Protein AF-A0A375YWI9-F1 (afdb_monomer_lite)

pLDDT: mean 71.68, std 22.08, range [29.33, 98.19]

Radius of gyration: 16.71 Å; chains: 1; bounding box: 51×34×46 Å

Foldseek 3Di:
DDDDFDWDDDPVGTHTDPDPVPDDPPPPDDPDQAKDWPCQVVQLVVLLVVLVDQKQWDWFPKDADLPDDQDPVNRVVLGVVSRVCSNVSPVVVNVVSCVVRCRRIGTQKIWIQGNVRDIDMDGHDTDIDHDPVNSVVVCVVCVPPPPPD

Structure (mmCIF, N/CA/C/O backbone):
data_AF-A0A375YWI9-F1
#
_entry.id   AF-A0A375YWI9-F1
#
loop_
_atom_site.group_PDB
_atom_site.id
_atom_site.type_symbol
_atom_site.label_atom_id
_atom_site.label_alt_id
_atom_site.label_comp_id
_atom_site.label_asym_id
_atom_site.label_entity_id
_atom_site.label_seq_id
_atom_site.pdbx_PDB_ins_code
_atom_site.Cartn_x
_atom_site.Cartn_y
_atom_site.Cartn_z
_atom_site.occupancy
_atom_site.B_iso_or_equiv
_atom_site.auth_seq_id
_atom_site.auth_comp_id
_atom_site.auth_asym_id
_atom_site.auth_atom_id
_atom_site.pdbx_PDB_model_num
ATOM 1 N N . MET A 1 1 ? 4.080 -21.851 12.397 1.00 33.59 1 MET A N 1
ATOM 2 C CA . MET A 1 1 ? 4.172 -21.111 11.125 1.00 33.59 1 MET A CA 1
ATOM 3 C C . MET A 1 1 ? 2.766 -21.077 10.558 1.00 33.59 1 MET A C 1
ATOM 5 O O . MET A 1 1 ? 2.243 -22.132 10.224 1.00 33.59 1 MET A O 1
ATOM 9 N N . THR A 1 2 ? 2.110 -19.922 10.619 1.00 29.33 2 THR A N 1
ATOM 10 C CA . THR A 1 2 ? 0.690 -19.775 10.273 1.00 29.33 2 THR A CA 1
ATOM 11 C C . THR A 1 2 ? 0.619 -19.182 8.876 1.00 29.33 2 THR A C 1
ATOM 13 O O . THR A 1 2 ? 1.111 -18.080 8.663 1.00 29.33 2 THR A O 1
ATOM 16 N N . VAL A 1 3 ? 0.086 -19.938 7.919 1.00 37.06 3 VAL A N 1
ATOM 17 C CA . VAL A 1 3 ? -0.092 -19.483 6.536 1.00 37.06 3 VAL A CA 1
ATOM 18 C C . VAL A 1 3 ? -1.470 -18.834 6.438 1.00 37.06 3 VAL A C 1
ATOM 20 O O . VAL A 1 3 ? -2.472 -19.462 6.777 1.00 37.06 3 VAL A O 1
ATOM 23 N N . LEU A 1 4 ? -1.517 -17.569 6.020 1.00 39.09 4 LEU A N 1
ATOM 24 C CA . LEU A 1 4 ? -2.759 -16.863 5.704 1.00 39.09 4 LEU A CA 1
ATOM 25 C C . LEU A 1 4 ? -3.265 -17.364 4.342 1.00 39.09 4 LEU A C 1
ATOM 27 O O . LEU A 1 4 ? -2.660 -17.088 3.310 1.00 39.09 4 LEU A O 1
ATOM 31 N N . GLN A 1 5 ? -4.351 -18.140 4.351 1.00 44.44 5 GLN A N 1
ATOM 32 C CA . GLN A 1 5 ? -5.046 -18.592 3.144 1.00 44.44 5 GLN A CA 1
ATOM 33 C C . GLN A 1 5 ? -5.902 -17.437 2.611 1.00 44.44 5 GLN A C 1
ATOM 35 O O . GLN A 1 5 ? -6.819 -16.988 3.298 1.00 44.44 5 GLN A O 1
ATOM 40 N N . LEU A 1 6 ? -5.633 -16.969 1.390 1.00 44.16 6 LEU A N 1
ATOM 41 C CA . LEU A 1 6 ? -6.523 -16.022 0.721 1.00 44.16 6 LEU A CA 1
ATOM 42 C C . LEU A 1 6 ? -7.826 -16.734 0.335 1.00 44.16 6 LEU A C 1
ATOM 44 O O . LEU A 1 6 ? -7.812 -17.846 -0.196 1.00 44.16 6 LEU A O 1
ATOM 48 N N . VAL A 1 7 ? -8.957 -16.095 0.612 1.00 44.19 7 VAL A N 1
ATOM 49 C CA . VAL A 1 7 ? -10.295 -16.619 0.326 1.00 44.19 7 VAL A CA 1
ATOM 50 C C . VAL A 1 7 ? -11.014 -15.597 -0.541 1.00 44.19 7 VAL A C 1
ATOM 52 O O . VAL A 1 7 ? -11.127 -14.432 -0.162 1.00 44.19 7 VAL A O 1
ATOM 55 N N . ARG A 1 8 ? -11.487 -16.017 -1.714 1.00 43.06 8 ARG A N 1
ATOM 56 C CA . ARG A 1 8 ? -12.321 -15.192 -2.587 1.00 43.06 8 ARG A CA 1
ATOM 57 C C . ARG A 1 8 ? -13.775 -15.329 -2.148 1.00 43.06 8 ARG A C 1
ATOM 59 O O . ARG A 1 8 ? -14.274 -16.442 -2.011 1.00 43.06 8 ARG A O 1
ATOM 66 N N . GLY A 1 9 ? -14.459 -14.206 -1.955 1.00 30.72 9 GLY A N 1
ATOM 67 C CA . GLY A 1 9 ? -15.917 -14.190 -1.839 1.00 30.72 9 GLY A CA 1
ATOM 68 C C . GLY A 1 9 ? -16.562 -14.096 -3.219 1.00 30.72 9 GLY A C 1
ATOM 69 O O . GLY A 1 9 ? -16.202 -13.214 -3.999 1.00 30.72 9 GLY A O 1
ATOM 70 N N . ASP A 1 10 ? -17.506 -14.983 -3.523 1.00 44.16 10 ASP A N 1
ATOM 71 C CA . ASP A 1 10 ? -18.417 -14.849 -4.661 1.00 44.16 10 ASP A CA 1
ATOM 72 C C . ASP A 1 10 ? -19.890 -15.023 -4.238 1.00 44.16 10 ASP A C 1
ATOM 74 O O . ASP A 1 10 ? -20.195 -15.293 -3.076 1.00 44.16 10 ASP A O 1
ATOM 78 N N . GLU A 1 11 ? -20.826 -14.845 -5.178 1.00 41.38 11 GLU A N 1
ATOM 79 C CA . GLU A 1 11 ? -22.276 -14.960 -4.929 1.00 41.38 11 GLU A CA 1
ATOM 80 C C . GLU A 1 11 ? -22.723 -16.363 -4.460 1.00 41.38 11 GLU A C 1
ATOM 82 O O . GLU A 1 11 ? -23.861 -16.533 -4.021 1.00 41.38 11 GLU A O 1
ATOM 87 N N . LYS A 1 12 ? -21.852 -17.377 -4.550 1.00 46.12 12 LYS A N 1
ATOM 88 C CA . LYS A 1 12 ? -22.103 -18.771 -4.163 1.00 46.12 12 LYS A CA 1
ATOM 89 C C . LYS A 1 12 ? -21.371 -19.182 -2.882 1.00 46.12 12 LYS A C 1
ATOM 91 O O . LYS A 1 12 ? -21.671 -20.257 -2.359 1.00 46.12 12 LYS A O 1
ATOM 96 N N . GLY A 1 13 ? -20.465 -18.359 -2.350 1.00 47.66 13 GLY A N 1
ATOM 97 C CA . GLY A 1 13 ? -19.815 -18.584 -1.061 1.00 47.66 13 GLY A CA 1
ATOM 98 C C . GLY A 1 13 ? -18.364 -18.107 -0.985 1.00 47.66 13 GLY A C 1
ATOM 99 O O . GLY A 1 13 ? -17.920 -17.231 -1.721 1.00 47.66 13 GLY A O 1
ATOM 100 N N . LEU A 1 14 ? -17.633 -18.680 -0.026 1.00 43.81 14 LEU A N 1
ATOM 101 C CA . LEU A 1 14 ? -16.211 -18.436 0.207 1.00 43.81 14 LEU A CA 1
ATOM 102 C C . LEU A 1 14 ? -15.393 -19.563 -0.436 1.00 43.81 14 LEU A C 1
ATOM 104 O O . LEU A 1 14 ? -15.521 -20.718 -0.026 1.00 43.81 14 LEU A O 1
ATOM 108 N N . GLU A 1 15 ? -14.547 -19.238 -1.411 1.00 40.22 15 GLU A N 1
ATOM 109 C CA . GLU A 1 15 ? -13.665 -20.198 -2.080 1.00 40.22 15 GLU A CA 1
ATOM 110 C C . GLU A 1 15 ? -12.196 -19.918 -1.719 1.00 40.22 15 GLU A C 1
ATOM 112 O O . GLU A 1 15 ? -11.721 -18.794 -1.904 1.00 40.22 15 GLU A O 1
ATOM 117 N N . PRO A 1 16 ? -11.443 -20.902 -1.194 1.00 45.72 16 PRO A N 1
ATOM 118 C CA . PRO A 1 16 ? -10.015 -20.733 -0.960 1.00 45.72 16 PRO A CA 1
ATOM 119 C C . PRO A 1 16 ? -9.290 -20.555 -2.297 1.00 45.72 16 PRO A C 1
ATOM 121 O O . PRO A 1 16 ? -9.392 -21.398 -3.187 1.00 45.72 16 PRO A O 1
ATOM 124 N N . LEU A 1 17 ? -8.522 -19.474 -2.431 1.00 44.69 17 LEU A N 1
ATOM 125 C CA . LEU A 1 17 ? -7.649 -19.297 -3.585 1.00 44.69 17 LEU A CA 1
ATOM 126 C C . LEU A 1 17 ? -6.485 -20.292 -3.475 1.00 44.69 17 LEU A C 1
ATOM 128 O O . LEU A 1 17 ? -5.908 -20.413 -2.389 1.00 44.69 17 LEU A O 1
ATOM 132 N N . PRO A 1 18 ? -6.137 -21.024 -4.552 1.00 44.16 18 PRO A N 1
ATOM 133 C CA . PRO A 1 18 ? -4.977 -21.902 -4.537 1.00 44.16 18 PRO A CA 1
ATOM 134 C C . PRO A 1 18 ? -3.715 -21.128 -4.155 1.00 44.16 18 PRO A C 1
ATOM 136 O O . PRO A 1 18 ? -3.598 -19.930 -4.421 1.00 44.16 18 PRO A O 1
ATOM 139 N N . ASN A 1 19 ? -2.756 -21.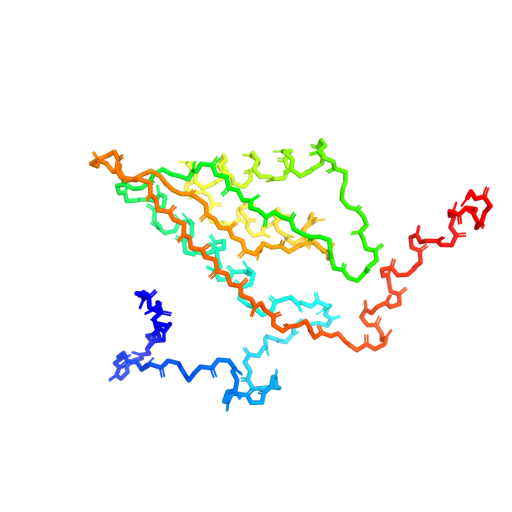831 -3.557 1.00 46.91 19 ASN A N 1
ATOM 140 C CA . ASN A 1 19 ? -1.445 -21.263 -3.258 1.00 46.91 19 ASN A CA 1
ATOM 141 C C . ASN A 1 19 ? -0.842 -20.693 -4.566 1.00 46.91 19 ASN A C 1
ATOM 143 O O . ASN A 1 19 ? -0.970 -21.369 -5.590 1.00 46.91 19 ASN A O 1
ATOM 147 N N . PRO A 1 20 ? -0.214 -19.499 -4.588 1.00 45.38 20 PRO A N 1
ATOM 148 C CA . PRO A 1 20 ? 0.349 -18.915 -5.809 1.00 45.38 20 PRO A CA 1
ATOM 149 C C . PRO A 1 20 ? 1.232 -19.866 -6.632 1.00 45.38 20 PRO A C 1
ATOM 151 O O . PRO A 1 20 ? 1.189 -19.817 -7.856 1.00 45.38 20 PRO A O 1
ATOM 154 N N . ASP A 1 21 ? 1.927 -20.805 -5.983 1.00 46.25 21 ASP A N 1
ATOM 155 C CA . ASP A 1 21 ? 2.723 -21.864 -6.629 1.00 46.25 21 ASP A CA 1
ATOM 156 C C . ASP A 1 21 ? 1.903 -22.828 -7.515 1.00 46.25 21 ASP A C 1
ATOM 158 O O . ASP A 1 21 ? 2.454 -23.566 -8.332 1.00 46.25 21 ASP A O 1
ATOM 162 N N . GLN A 1 22 ? 0.583 -22.867 -7.327 1.00 44.41 22 GLN A N 1
ATOM 163 C CA . GLN A 1 22 ? -0.366 -23.759 -8.001 1.00 44.41 22 GLN A CA 1
ATOM 164 C C . GLN A 1 22 ? -1.194 -23.045 -9.074 1.00 44.41 22 GLN A C 1
ATOM 166 O O . GLN A 1 22 ? -1.852 -23.706 -9.880 1.00 44.41 22 GLN A O 1
ATOM 171 N N . LEU A 1 23 ? -1.175 -21.712 -9.102 1.00 42.75 23 LEU A N 1
ATOM 172 C CA . LEU A 1 23 ? -1.836 -20.929 -10.135 1.00 42.75 23 LEU A CA 1
ATOM 173 C C . LEU A 1 23 ? -0.829 -20.618 -11.234 1.00 42.75 23 LEU A C 1
ATOM 175 O O . LEU A 1 23 ? 0.222 -20.031 -10.991 1.00 42.75 23 LEU A O 1
ATOM 179 N N . GLN A 1 24 ? -1.169 -20.955 -12.481 1.00 41.75 24 GLN A N 1
ATOM 180 C CA . GLN A 1 24 ? -0.462 -20.326 -13.587 1.00 41.75 24 GLN A CA 1
ATOM 181 C C . GLN A 1 24 ? -0.734 -18.813 -13.513 1.00 41.75 24 GLN A C 1
ATOM 183 O O . GLN A 1 24 ? -1.909 -18.429 -13.498 1.00 41.75 24 GLN A O 1
ATOM 188 N N . PRO A 1 25 ? 0.302 -17.948 -13.509 1.00 42.31 25 PRO A N 1
ATOM 189 C CA . PRO A 1 25 ? 0.171 -16.499 -13.316 1.00 42.31 25 PRO A CA 1
ATOM 190 C C . PRO A 1 25 ? -0.741 -15.789 -14.321 1.00 42.31 25 PRO A C 1
ATOM 192 O O . PRO A 1 25 ? -0.954 -14.596 -14.217 1.00 42.31 25 PRO A O 1
ATOM 195 N N . VAL A 1 26 ? -1.264 -16.477 -15.331 1.00 41.06 26 VAL A N 1
ATOM 196 C CA . VAL A 1 26 ? -2.056 -15.884 -16.411 1.00 41.06 26 VAL A CA 1
ATOM 197 C C . VAL A 1 26 ? -3.533 -15.719 -16.026 1.00 41.06 26 VAL A C 1
ATOM 199 O O . VAL A 1 26 ? -4.235 -14.919 -16.632 1.00 41.06 26 VAL A O 1
ATOM 202 N N . GLN A 1 27 ? -4.029 -16.450 -15.020 1.00 39.25 27 GLN A N 1
ATOM 203 C CA . GLN A 1 27 ? -5.474 -16.529 -14.744 1.00 39.25 27 GLN A CA 1
ATOM 204 C C . GLN A 1 27 ? -5.996 -15.550 -13.679 1.00 39.25 27 GLN A C 1
ATOM 206 O O . GLN A 1 27 ? -7.206 -15.470 -13.489 1.00 39.25 27 GLN A O 1
ATOM 211 N N . ILE A 1 28 ? -5.123 -14.799 -12.998 1.00 45.94 28 ILE A N 1
ATOM 212 C CA . ILE A 1 28 ? -5.515 -13.980 -11.833 1.00 45.94 28 ILE A CA 1
ATOM 213 C C . ILE A 1 28 ? -5.683 -12.485 -12.176 1.00 45.94 28 ILE A C 1
ATOM 215 O O . ILE A 1 28 ? -6.305 -11.750 -11.414 1.00 45.94 28 ILE A O 1
ATOM 219 N N . PHE A 1 29 ? -5.190 -11.992 -13.318 1.00 44.66 29 PHE A N 1
ATOM 220 C CA . PHE A 1 29 ? -4.903 -10.554 -13.434 1.00 44.66 29 PHE A CA 1
ATOM 221 C C . PHE A 1 29 ? -5.811 -9.751 -14.369 1.00 44.66 29 PHE A C 1
ATOM 223 O O . PHE A 1 29 ? -6.218 -10.188 -15.445 1.00 44.66 29 PHE A O 1
ATOM 230 N N . ARG A 1 30 ? -6.126 -8.539 -13.889 1.00 44.38 30 ARG A N 1
ATOM 231 C CA . ARG A 1 30 ? -6.920 -7.482 -14.529 1.00 44.38 30 ARG A CA 1
ATOM 232 C C . ARG A 1 30 ? -6.447 -7.153 -15.950 1.00 44.38 30 ARG A C 1
ATOM 234 O O . ARG A 1 30 ? -5.273 -7.240 -16.278 1.00 44.38 30 ARG A O 1
ATOM 241 N N . GLN A 1 31 ? -7.377 -6.596 -16.725 1.00 44.19 31 GLN A N 1
ATOM 242 C CA . GLN A 1 31 ? -7.210 -5.987 -18.053 1.00 44.19 31 GLN A CA 1
ATOM 243 C C . GLN A 1 31 ? -6.313 -4.716 -18.093 1.00 44.19 31 GLN A C 1
ATOM 245 O O . GLN A 1 31 ? -6.526 -3.855 -18.948 1.00 44.19 31 GLN A O 1
ATOM 250 N N . ARG A 1 32 ? -5.349 -4.531 -17.178 1.00 48.59 32 ARG A N 1
ATOM 251 C CA . ARG A 1 32 ? -4.409 -3.392 -17.223 1.00 48.59 32 ARG A CA 1
ATOM 252 C C . ARG A 1 32 ? -3.172 -3.785 -18.032 1.00 48.59 32 ARG A C 1
ATOM 254 O O . ARG A 1 32 ? -2.610 -4.851 -17.818 1.00 48.59 32 ARG A O 1
ATOM 261 N N . LYS A 1 33 ? -2.779 -2.930 -18.978 1.00 53.16 33 LYS A N 1
ATOM 262 C CA . LYS A 1 33 ? -1.602 -3.099 -19.852 1.00 53.16 33 LYS A CA 1
ATOM 263 C C . LYS A 1 33 ? -0.308 -2.634 -19.164 1.00 53.16 33 LYS A C 1
ATOM 265 O O . LYS A 1 33 ? 0.509 -1.978 -19.792 1.00 53.16 33 LYS A O 1
ATOM 270 N N . ASP A 1 34 ? -0.191 -2.858 -17.859 1.00 56.69 34 ASP A N 1
ATOM 271 C CA . ASP A 1 34 ? 0.923 -2.352 -17.063 1.00 56.69 34 ASP A CA 1
ATOM 272 C C . ASP A 1 34 ? 1.526 -3.475 -16.222 1.00 56.69 34 ASP A C 1
ATOM 274 O O . ASP A 1 34 ? 0.846 -4.419 -15.810 1.00 56.69 34 ASP A O 1
ATOM 278 N N . ALA A 1 35 ? 2.817 -3.326 -15.944 1.00 57.38 35 ALA A N 1
ATOM 279 C CA . ALA A 1 35 ? 3.590 -4.200 -15.085 1.00 57.38 35 ALA A CA 1
ATOM 280 C C . ALA A 1 35 ? 2.982 -4.251 -13.671 1.00 57.38 35 ALA A C 1
ATOM 282 O O . ALA A 1 35 ? 2.757 -3.202 -13.062 1.00 57.38 35 ALA A O 1
ATOM 283 N N . PHE A 1 36 ? 2.746 -5.449 -13.125 1.00 65.44 36 PHE A N 1
ATOM 284 C CA . PHE A 1 36 ? 2.141 -5.595 -11.797 1.00 65.44 36 PHE A CA 1
ATOM 285 C C . PHE A 1 36 ? 2.850 -6.644 -10.921 1.00 65.44 36 PHE A C 1
ATOM 287 O O . PHE A 1 36 ? 3.423 -7.622 -11.410 1.00 65.44 36 PHE A O 1
ATOM 294 N N . LEU A 1 37 ? 2.779 -6.442 -9.600 1.00 61.44 37 LEU A N 1
ATOM 295 C CA . LEU A 1 37 ? 3.090 -7.450 -8.585 1.00 61.44 37 LEU A CA 1
ATOM 296 C C . LEU A 1 37 ? 1.782 -8.066 -8.092 1.00 61.44 37 LEU A C 1
ATOM 298 O O . LEU A 1 37 ? 0.912 -7.356 -7.579 1.00 61.44 37 LEU A O 1
ATOM 302 N N . ALA A 1 38 ? 1.649 -9.381 -8.251 1.00 65.88 38 ALA A N 1
ATOM 303 C CA . ALA A 1 38 ? 0.480 -10.115 -7.792 1.00 65.88 38 ALA A CA 1
ATOM 304 C C . ALA A 1 38 ? 0.176 -9.816 -6.316 1.00 65.88 38 ALA A C 1
ATOM 306 O O . ALA A 1 38 ? 1.049 -10.005 -5.475 1.00 65.88 38 ALA A O 1
ATOM 307 N N . GLY A 1 39 ? -1.046 -9.350 -6.043 1.00 73.38 39 GLY A N 1
ATOM 308 C CA . GLY A 1 39 ? -1.562 -9.054 -4.705 1.00 73.38 39 GLY A CA 1
ATOM 309 C C . GLY A 1 39 ? -1.113 -7.727 -4.079 1.00 73.38 39 GLY A C 1
ATOM 310 O O . GLY A 1 39 ? -1.494 -7.422 -2.952 1.00 73.38 39 GLY A O 1
ATOM 311 N N . SER A 1 40 ? -0.328 -6.885 -4.767 1.00 84.00 40 SER A N 1
ATOM 312 C CA . SER A 1 40 ? 0.050 -5.545 -4.255 1.00 84.00 40 SER A CA 1
ATOM 313 C C . SER A 1 40 ? -1.181 -4.678 -3.978 1.00 84.00 40 SER A C 1
ATOM 315 O O . SER A 1 40 ? -1.340 -4.133 -2.887 1.00 84.00 40 SER A O 1
ATOM 317 N N . ASP A 1 41 ? -2.095 -4.615 -4.944 1.00 87.12 41 ASP A N 1
ATOM 318 C CA . ASP A 1 41 ? -3.370 -3.903 -4.811 1.00 87.12 41 ASP A CA 1
ATOM 319 C C . ASP A 1 41 ? -4.279 -4.549 -3.750 1.00 87.12 41 ASP A C 1
ATOM 321 O O . ASP A 1 41 ? -5.046 -3.859 -3.072 1.00 87.12 41 ASP A O 1
ATOM 325 N N . ASP A 1 42 ? -4.179 -5.869 -3.567 1.00 85.25 42 ASP A N 1
ATOM 326 C CA . ASP A 1 42 ? -4.951 -6.591 -2.555 1.00 85.25 42 ASP A CA 1
ATOM 327 C C . ASP A 1 42 ? -4.493 -6.198 -1.149 1.00 85.25 42 ASP A C 1
ATOM 329 O O . ASP A 1 42 ? -5.332 -5.954 -0.287 1.00 85.25 42 ASP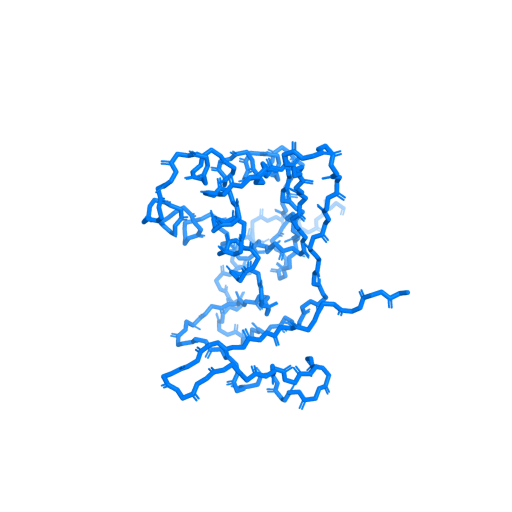 A O 1
ATOM 333 N N . LEU A 1 43 ? -3.184 -6.041 -0.918 1.00 90.75 43 LEU A N 1
ATOM 334 C CA . LEU A 1 43 ? -2.659 -5.540 0.354 1.00 90.75 43 LEU A CA 1
ATOM 335 C C . LEU A 1 43 ? -3.166 -4.129 0.676 1.00 90.75 43 LEU A C 1
ATOM 337 O O . LEU A 1 43 ?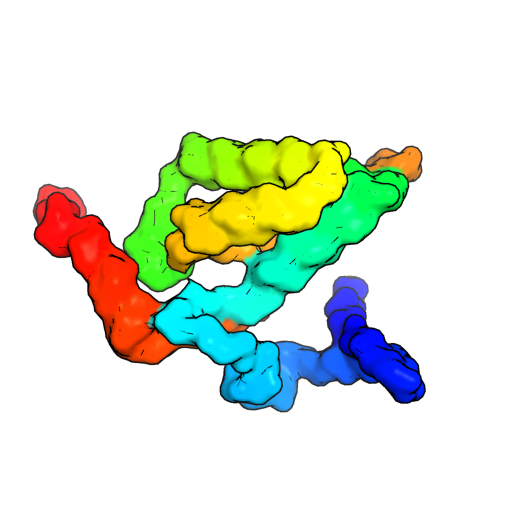 -3.550 -3.869 1.815 1.00 90.75 43 LEU A O 1
ATOM 341 N N . ILE A 1 44 ? -3.232 -3.240 -0.319 1.00 93.19 44 ILE A N 1
ATOM 342 C CA . ILE A 1 44 ? -3.794 -1.888 -0.156 1.00 93.19 44 ILE A CA 1
ATOM 343 C C . ILE A 1 44 ? -5.297 -1.964 0.155 1.00 93.19 44 ILE A C 1
ATOM 345 O O . ILE A 1 44 ? -5.783 -1.274 1.052 1.00 93.19 44 ILE A O 1
ATOM 349 N N . SER A 1 45 ? -6.030 -2.845 -0.530 1.00 90.50 45 SER A N 1
ATOM 350 C CA . SER A 1 45 ? -7.466 -3.063 -0.301 1.00 90.50 45 SER A CA 1
ATOM 351 C C . SER A 1 45 ? -7.747 -3.612 1.100 1.00 90.50 45 SER A C 1
ATOM 353 O O . SER A 1 45 ? -8.614 -3.105 1.811 1.00 90.50 45 SER A O 1
ATOM 355 N N . ILE A 1 46 ? -6.989 -4.629 1.521 1.00 89.44 46 ILE A N 1
ATOM 356 C CA . ILE A 1 46 ? -7.053 -5.210 2.865 1.00 89.44 46 ILE A CA 1
ATOM 357 C C . ILE A 1 46 ? -6.754 -4.129 3.902 1.00 89.44 46 ILE A C 1
ATOM 359 O O . ILE A 1 46 ? -7.502 -3.994 4.868 1.00 89.44 46 ILE A O 1
ATOM 363 N N . ALA A 1 47 ? -5.708 -3.329 3.682 1.00 94.19 47 ALA A N 1
ATOM 364 C CA . ALA A 1 47 ? -5.343 -2.253 4.588 1.00 94.19 47 ALA A CA 1
ATOM 365 C C . ALA A 1 47 ? -6.446 -1.203 4.720 1.00 94.19 47 ALA A C 1
ATOM 367 O O . ALA A 1 47 ? -6.752 -0.788 5.835 1.00 94.19 47 ALA A O 1
ATOM 368 N N . PHE A 1 48 ? -7.094 -0.829 3.612 1.00 95.06 48 PHE A N 1
ATOM 369 C CA . PHE A 1 48 ? -8.234 0.078 3.643 1.00 95.06 48 PHE A CA 1
ATOM 370 C C . PHE A 1 48 ? -9.367 -0.473 4.507 1.00 95.06 48 PHE A C 1
ATOM 372 O O . PHE A 1 48 ? -9.839 0.219 5.407 1.00 95.06 48 PHE A O 1
ATOM 379 N N . HIS A 1 49 ? -9.780 -1.720 4.264 1.00 92.25 49 HIS A N 1
ATOM 380 C CA . HIS A 1 49 ? -10.894 -2.335 4.980 1.00 92.25 49 HIS A CA 1
ATOM 381 C C . HIS A 1 49 ? -10.596 -2.552 6.464 1.00 92.25 49 HIS A C 1
ATOM 383 O O . HIS A 1 49 ? -11.431 -2.202 7.294 1.00 92.25 49 HIS A O 1
ATOM 389 N N . LEU A 1 50 ? -9.411 -3.064 6.808 1.00 91.06 50 LEU A N 1
ATOM 390 C CA . LEU A 1 50 ? -8.993 -3.210 8.204 1.00 91.06 50 LEU A CA 1
ATOM 391 C C . LEU A 1 50 ? -8.850 -1.844 8.890 1.00 91.06 50 LEU A C 1
ATOM 393 O O . LEU A 1 50 ? -9.277 -1.694 10.032 1.00 91.06 50 LEU A O 1
ATOM 397 N N . GLY A 1 51 ? -8.355 -0.831 8.175 1.00 92.75 51 GLY A N 1
ATOM 398 C CA . GLY A 1 51 ? -8.267 0.551 8.649 1.00 92.75 51 GLY A CA 1
ATOM 399 C C . GLY A 1 51 ? -9.615 1.186 9.007 1.00 92.75 51 GLY A C 1
ATOM 400 O O . GLY A 1 51 ? -9.657 2.106 9.816 1.00 92.75 51 GLY A O 1
ATOM 401 N N . GLN A 1 52 ? -10.724 0.684 8.447 1.00 92.44 52 GLN A N 1
ATOM 402 C CA . GLN A 1 52 ? -12.082 1.112 8.822 1.00 92.44 52 GLN A CA 1
ATOM 403 C C . GLN A 1 52 ? -12.653 0.336 10.022 1.00 92.44 52 GLN A C 1
ATOM 405 O O . GLN A 1 52 ? -13.821 0.507 10.374 1.00 92.44 52 GLN A O 1
ATOM 410 N N . THR A 1 53 ? -11.864 -0.558 10.617 1.00 90.88 53 THR A N 1
ATOM 411 C CA . THR A 1 53 ? -12.252 -1.386 11.766 1.00 90.88 53 THR A CA 1
ATOM 412 C C . THR A 1 53 ? -11.383 -1.041 12.977 1.00 90.88 53 THR A C 1
ATOM 414 O O . THR A 1 53 ? -11.060 0.122 13.195 1.00 90.88 53 THR A O 1
ATOM 417 N N . ASP A 1 54 ? -11.018 -2.019 13.802 1.00 91.44 54 ASP A N 1
ATOM 418 C CA . ASP A 1 54 ? -10.199 -1.839 14.999 1.00 91.44 54 ASP A CA 1
ATOM 419 C C . ASP A 1 54 ? -8.689 -1.921 14.721 1.00 91.44 54 ASP A C 1
ATOM 421 O O . ASP A 1 54 ? -7.902 -2.064 15.652 1.00 91.44 54 ASP A O 1
ATOM 425 N N . PHE A 1 55 ? -8.262 -1.823 13.461 1.00 93.50 55 PHE A N 1
ATOM 426 C CA . PHE A 1 55 ? -6.852 -1.851 13.083 1.00 93.50 55 PHE A CA 1
ATOM 427 C C . PHE A 1 55 ? -6.380 -0.477 12.621 1.00 93.50 55 PHE A C 1
ATOM 429 O O . PHE A 1 55 ? -6.990 0.157 11.767 1.00 93.50 55 PHE A O 1
ATOM 436 N N . ARG A 1 56 ? -5.226 -0.051 13.128 1.00 96.31 56 ARG A N 1
ATOM 437 C CA . ARG A 1 56 ? -4.478 1.097 12.622 1.00 96.31 56 ARG A CA 1
ATOM 438 C C . ARG A 1 56 ? -3.369 0.616 11.701 1.00 96.31 56 ARG A C 1
ATOM 440 O O . ARG A 1 56 ? -2.576 -0.235 12.099 1.00 96.31 56 ARG A O 1
ATOM 447 N N . VAL A 1 57 ? -3.279 1.180 10.501 1.00 96.62 57 VAL A N 1
ATOM 448 C CA . VAL A 1 57 ? -2.144 0.939 9.601 1.00 96.62 57 VAL A CA 1
ATOM 449 C C . VAL A 1 57 ? -0.922 1.691 10.127 1.00 96.62 57 VAL A C 1
ATOM 451 O O . VAL A 1 57 ? -1.023 2.863 10.483 1.00 96.62 57 VAL A O 1
ATOM 454 N N . LEU A 1 58 ? 0.218 1.011 10.211 1.00 96.56 58 LEU A N 1
ATOM 455 C CA . LEU A 1 58 ? 1.475 1.581 10.698 1.00 96.56 58 LEU A CA 1
ATOM 456 C C . LEU A 1 58 ? 2.432 1.918 9.560 1.00 96.56 58 LEU A C 1
ATOM 458 O O . LEU A 1 58 ? 3.069 2.964 9.602 1.00 96.56 58 LEU A O 1
ATOM 462 N N . ASP A 1 59 ? 2.553 1.018 8.585 1.00 97.31 59 ASP A N 1
ATOM 463 C CA . ASP A 1 59 ? 3.510 1.158 7.492 1.00 97.31 59 ASP A CA 1
ATOM 464 C C . ASP A 1 59 ? 3.153 0.269 6.294 1.00 97.31 59 ASP A C 1
ATOM 466 O O . ASP A 1 59 ? 2.609 -0.830 6.456 1.00 97.31 59 ASP A O 1
ATOM 470 N N . PHE A 1 60 ? 3.524 0.736 5.104 1.00 95.62 60 PHE A N 1
ATOM 471 C CA . PHE A 1 60 ? 3.582 -0.023 3.865 1.00 95.62 60 PHE A CA 1
ATOM 472 C C . PHE A 1 60 ? 5.039 -0.272 3.469 1.00 95.62 60 PHE A C 1
ATOM 474 O O . PHE A 1 60 ? 5.777 0.652 3.129 1.00 95.62 60 PHE A O 1
ATOM 481 N N . HIS A 1 61 ? 5.425 -1.543 3.383 1.00 92.69 61 HIS A N 1
ATOM 482 C CA . HIS A 1 61 ? 6.696 -1.922 2.786 1.00 92.69 61 HIS A CA 1
ATOM 483 C C . HIS A 1 61 ? 6.588 -1.863 1.261 1.00 92.69 61 HIS A C 1
ATOM 485 O O . HIS A 1 61 ? 6.094 -2.793 0.611 1.00 92.69 61 HIS A O 1
ATOM 491 N N . ILE A 1 62 ? 7.032 -0.737 0.710 1.00 91.06 62 ILE A N 1
ATOM 492 C CA . ILE A 1 62 ? 7.031 -0.467 -0.724 1.00 91.06 62 ILE A CA 1
ATOM 493 C C . ILE A 1 62 ? 8.371 -0.891 -1.313 1.00 91.06 62 ILE A C 1
ATOM 495 O O . ILE A 1 62 ? 9.431 -0.509 -0.818 1.00 91.06 62 ILE A O 1
ATOM 499 N N . VAL A 1 63 ? 8.318 -1.672 -2.384 1.00 84.00 63 VAL A N 1
ATOM 500 C CA . VAL A 1 63 ? 9.485 -2.233 -3.049 1.00 84.00 63 VAL A CA 1
ATOM 501 C C . VAL A 1 63 ? 9.607 -1.780 -4.492 1.00 84.00 63 VAL A C 1
ATOM 503 O O . VAL A 1 63 ? 8.632 -1.559 -5.218 1.00 84.00 63 VAL A O 1
ATOM 506 N N . ASP A 1 64 ? 10.865 -1.741 -4.900 1.00 78.38 64 ASP A N 1
ATOM 507 C CA . ASP A 1 64 ? 11.313 -1.437 -6.241 1.00 78.38 64 ASP A CA 1
ATOM 508 C C . ASP A 1 64 ? 11.235 -2.724 -7.070 1.00 78.38 64 ASP A C 1
ATOM 510 O O . ASP A 1 64 ? 11.929 -3.717 -6.800 1.00 78.38 64 ASP A O 1
ATOM 514 N N . ARG A 1 65 ? 10.404 -2.728 -8.112 1.00 68.88 65 ARG A N 1
ATOM 515 C CA . ARG A 1 65 ? 10.440 -3.762 -9.155 1.00 68.88 65 ARG A CA 1
ATOM 516 C C . ARG A 1 65 ? 10.522 -3.072 -10.514 1.00 68.88 65 ARG A C 1
ATOM 518 O O . ARG A 1 65 ? 10.199 -1.901 -10.659 1.00 68.88 65 ARG A O 1
ATOM 525 N N . PHE A 1 66 ? 11.013 -3.789 -11.522 1.00 60.81 66 PHE A N 1
ATOM 526 C CA . PHE A 1 66 ? 11.105 -3.279 -12.898 1.00 60.81 66 PHE A CA 1
ATOM 527 C C . PHE A 1 66 ? 11.906 -1.979 -13.079 1.00 60.81 66 PHE A C 1
ATOM 529 O O . PHE A 1 66 ? 11.532 -1.113 -13.866 1.00 60.81 66 PHE A O 1
ATOM 536 N N . PHE A 1 67 ? 13.057 -1.881 -12.410 1.00 58.12 67 PHE A N 1
ATOM 537 C CA . PHE A 1 67 ? 14.037 -0.799 -12.591 1.00 58.12 67 PHE A CA 1
ATOM 538 C C . PHE A 1 67 ? 13.581 0.603 -12.148 1.00 58.12 67 PHE A C 1
ATOM 540 O O . PHE A 1 67 ? 14.308 1.571 -12.373 1.00 58.12 67 PHE A O 1
ATOM 547 N N . VAL A 1 68 ? 12.432 0.721 -11.479 1.00 64.88 68 VAL A N 1
ATOM 548 C CA . VAL A 1 68 ? 12.033 1.954 -10.793 1.00 64.88 68 VAL A CA 1
ATOM 549 C C . VAL A 1 68 ? 12.681 1.947 -9.418 1.00 64.88 68 VAL A C 1
ATOM 551 O O . VAL A 1 68 ? 12.254 1.210 -8.535 1.00 64.88 68 VAL A O 1
ATOM 554 N N . ARG A 1 69 ? 13.749 2.731 -9.253 1.00 73.38 69 ARG A N 1
ATOM 555 C CA . ARG A 1 69 ? 14.315 2.976 -7.925 1.00 73.38 69 ARG A CA 1
ATOM 556 C C . ARG A 1 69 ? 13.379 3.897 -7.159 1.00 73.38 69 ARG A C 1
ATOM 558 O O . ARG A 1 69 ? 13.043 4.959 -7.675 1.00 73.38 69 ARG A O 1
ATOM 565 N N . VAL A 1 70 ? 13.016 3.510 -5.945 1.00 76.31 70 VAL A N 1
ATOM 566 C CA . VAL A 1 70 ? 12.282 4.359 -5.009 1.00 76.31 70 VAL A CA 1
ATOM 567 C C . VAL A 1 70 ? 13.268 4.781 -3.929 1.00 76.31 70 VAL A C 1
ATOM 569 O O . VAL A 1 70 ? 13.933 3.945 -3.306 1.00 76.31 70 VAL A O 1
ATOM 572 N N . ALA A 1 71 ? 13.432 6.088 -3.748 1.00 87.00 71 ALA A N 1
ATOM 573 C CA . ALA A 1 71 ? 14.264 6.614 -2.670 1.00 87.00 71 ALA A CA 1
ATOM 574 C C . ALA A 1 71 ? 13.613 6.331 -1.306 1.00 87.00 71 ALA A C 1
ATOM 576 O O . ALA A 1 71 ? 12.415 6.063 -1.224 1.00 87.00 71 ALA A O 1
ATOM 577 N N . GLU A 1 72 ? 14.390 6.374 -0.225 1.00 87.50 72 GLU A N 1
ATOM 578 C CA . GLU A 1 72 ? 13.840 6.183 1.123 1.00 87.50 72 GLU A CA 1
ATOM 579 C C . GLU A 1 72 ? 12.808 7.265 1.458 1.00 87.50 72 GLU A C 1
ATOM 581 O O . GLU A 1 72 ? 11.700 6.921 1.864 1.00 87.50 72 GLU A O 1
ATOM 586 N N . GLU A 1 73 ? 13.092 8.535 1.147 1.00 91.31 73 GLU A N 1
ATOM 587 C CA . GLU A 1 73 ? 12.144 9.629 1.391 1.00 91.31 73 GLU A CA 1
ATOM 588 C C . GLU A 1 73 ? 10.856 9.468 0.568 1.00 91.31 73 GLU A C 1
ATOM 590 O O . GLU A 1 73 ? 9.762 9.817 1.009 1.00 91.31 73 GLU A O 1
ATOM 595 N N . GLU A 1 74 ? 10.972 8.909 -0.639 1.00 91.38 74 GLU A N 1
ATOM 596 C CA . GLU A 1 74 ? 9.822 8.627 -1.495 1.00 91.38 74 GLU A CA 1
ATOM 597 C C . GLU A 1 74 ? 8.987 7.464 -0.943 1.00 91.38 74 GLU A C 1
ATOM 599 O O . GLU A 1 74 ? 7.760 7.546 -0.958 1.00 91.38 74 GLU A O 1
ATOM 604 N N . ARG A 1 75 ? 9.616 6.410 -0.402 1.00 92.94 75 ARG A N 1
ATOM 605 C CA . ARG A 1 75 ? 8.904 5.312 0.276 1.00 92.94 75 ARG A CA 1
ATOM 606 C C . ARG A 1 75 ? 8.140 5.809 1.497 1.00 92.94 75 ARG A C 1
ATOM 608 O O . ARG A 1 75 ? 6.969 5.467 1.644 1.00 92.94 75 ARG A O 1
ATOM 615 N N . GLU A 1 76 ? 8.780 6.621 2.334 1.00 94.94 76 GLU A N 1
ATOM 616 C CA . GLU A 1 76 ? 8.147 7.211 3.517 1.00 94.94 76 GLU A CA 1
ATOM 617 C C . GLU A 1 76 ? 6.948 8.082 3.131 1.00 94.94 76 GLU A C 1
ATOM 619 O O . GLU A 1 76 ? 5.871 7.949 3.717 1.00 94.94 76 GLU A O 1
ATOM 624 N N . TRP A 1 77 ? 7.101 8.925 2.105 1.00 96.69 77 TRP A N 1
ATOM 625 C CA . TRP A 1 77 ? 6.010 9.753 1.599 1.00 96.69 77 TRP A CA 1
ATOM 626 C C . TRP A 1 77 ? 4.849 8.911 1.054 1.00 96.69 77 TRP A C 1
ATOM 628 O O . TRP A 1 77 ? 3.704 9.125 1.449 1.00 96.69 77 TRP A O 1
ATOM 638 N N . LEU A 1 78 ? 5.127 7.923 0.195 1.00 96.56 78 LEU A N 1
ATOM 639 C CA . LEU A 1 78 ? 4.100 7.041 -0.369 1.00 96.56 78 LEU A CA 1
ATOM 640 C C . LEU A 1 78 ? 3.347 6.275 0.729 1.00 96.56 78 LEU A C 1
ATOM 642 O O . LEU A 1 78 ? 2.118 6.242 0.715 1.00 96.56 78 LEU A O 1
ATOM 646 N N . SER A 1 79 ? 4.077 5.685 1.682 1.00 97.81 79 SER A N 1
ATOM 647 C CA . SER A 1 79 ? 3.505 4.975 2.834 1.00 97.81 79 SER A CA 1
ATOM 648 C C . SER A 1 79 ? 2.607 5.911 3.652 1.00 97.81 79 SER A C 1
ATOM 650 O O . SER A 1 79 ? 1.444 5.593 3.909 1.00 97.81 79 SER A O 1
ATOM 652 N N . GLY A 1 80 ? 3.096 7.114 3.970 1.00 97.88 80 GLY A N 1
ATOM 653 C CA . GLY A 1 80 ? 2.352 8.122 4.722 1.00 97.88 80 GLY A CA 1
ATOM 654 C C . GLY A 1 80 ? 1.061 8.581 4.037 1.00 97.88 80 GLY A C 1
ATOM 655 O O . GLY A 1 80 ? 0.021 8.655 4.691 1.00 97.88 80 GLY A O 1
ATOM 656 N N . GLU A 1 81 ? 1.090 8.850 2.731 1.00 98.19 81 GLU A N 1
ATOM 657 C CA . GLU A 1 81 ? -0.104 9.250 1.969 1.00 98.19 81 GLU A CA 1
ATOM 658 C C . GLU A 1 81 ? -1.141 8.124 1.890 1.00 98.19 81 GLU A C 1
ATOM 660 O O . GLU A 1 81 ? -2.333 8.366 2.098 1.00 98.19 81 GLU A O 1
ATOM 665 N N . LEU A 1 82 ? -0.709 6.878 1.653 1.00 97.88 82 LEU A N 1
ATOM 666 C CA . LEU A 1 82 ? -1.607 5.719 1.674 1.00 97.88 82 LEU A CA 1
ATOM 667 C C . LEU A 1 82 ? -2.304 5.592 3.034 1.00 97.88 82 LEU A C 1
ATOM 669 O O . LEU A 1 82 ? -3.525 5.427 3.082 1.00 97.88 82 LEU A O 1
ATOM 673 N N . ILE A 1 83 ? -1.552 5.721 4.132 1.00 98.12 83 ILE A N 1
ATOM 674 C CA . ILE A 1 83 ? -2.097 5.675 5.496 1.00 98.12 83 ILE A CA 1
ATOM 675 C C . ILE A 1 83 ? -3.116 6.798 5.706 1.00 98.12 83 ILE A C 1
ATOM 677 O O . ILE A 1 83 ? -4.233 6.518 6.134 1.00 98.12 83 ILE A O 1
ATOM 681 N N . GLN A 1 84 ? -2.793 8.043 5.347 1.00 98.06 84 GLN A N 1
ATOM 682 C CA . GLN A 1 84 ? -3.715 9.175 5.504 1.00 98.06 84 GLN A CA 1
ATOM 683 C C . GLN A 1 84 ? -5.013 8.993 4.707 1.00 98.06 84 GLN A C 1
ATOM 685 O O . GLN A 1 84 ? -6.100 9.310 5.195 1.00 98.06 84 GLN A O 1
ATOM 690 N N . LEU A 1 85 ? -4.925 8.478 3.477 1.00 97.94 85 LEU A N 1
ATOM 691 C CA . LEU A 1 85 ? -6.094 8.216 2.635 1.00 97.94 85 LEU A CA 1
ATOM 692 C C . LEU A 1 85 ? -6.976 7.099 3.211 1.00 97.94 85 LEU A C 1
ATOM 694 O O . LEU A 1 85 ? -8.207 7.195 3.134 1.00 97.94 85 LEU A O 1
ATOM 698 N N . ILE A 1 86 ? -6.358 6.080 3.814 1.00 97.19 86 ILE A N 1
ATOM 699 C CA . ILE A 1 86 ? -7.047 4.992 4.515 1.00 97.19 86 ILE A CA 1
ATOM 700 C C . ILE A 1 86 ? -7.713 5.500 5.795 1.00 97.19 86 ILE A C 1
ATOM 702 O O . ILE A 1 86 ? -8.909 5.281 5.970 1.00 97.19 86 ILE A O 1
ATOM 706 N N . GLU A 1 87 ? -6.996 6.223 6.655 1.00 95.88 87 GLU A N 1
ATOM 707 C CA . GLU A 1 87 ? -7.550 6.798 7.890 1.00 95.88 87 GLU A CA 1
ATOM 708 C C . GLU A 1 87 ? -8.711 7.763 7.596 1.00 95.88 87 GLU A C 1
ATO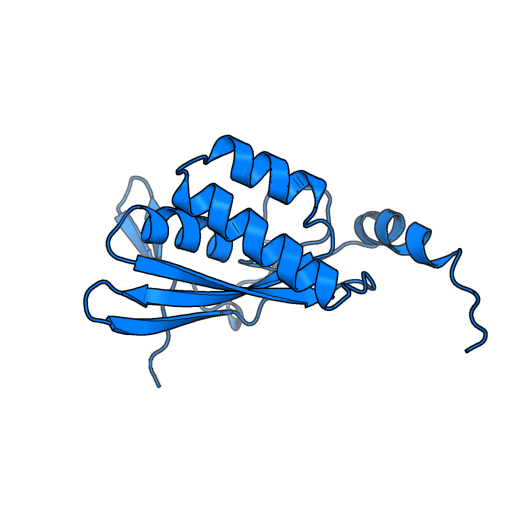M 710 O O . GLU A 1 87 ? -9.682 7.830 8.346 1.00 95.88 87 GLU A O 1
ATOM 715 N N . ALA A 1 88 ? -8.660 8.472 6.464 1.00 96.62 88 ALA A N 1
ATOM 716 C CA . ALA A 1 88 ? -9.738 9.348 6.013 1.00 96.62 88 ALA A CA 1
ATOM 717 C C . ALA A 1 88 ? -10.930 8.612 5.361 1.00 96.62 88 ALA A C 1
ATOM 719 O O . ALA A 1 88 ? -11.903 9.270 4.981 1.00 96.62 88 ALA A O 1
ATOM 720 N N . GLY A 1 89 ? -10.857 7.291 5.161 1.00 94.81 89 GLY A N 1
ATOM 721 C CA . GLY A 1 89 ? -11.913 6.492 4.529 1.00 94.81 89 GLY A CA 1
ATOM 722 C C . GLY A 1 89 ? -12.169 6.834 3.053 1.00 94.81 89 GLY A C 1
ATOM 723 O O . GLY A 1 89 ? -13.259 6.589 2.530 1.00 94.81 89 GLY A O 1
ATOM 724 N N . LYS A 1 90 ? -11.192 7.422 2.347 1.00 94.62 90 LYS A N 1
ATOM 725 C CA . LYS A 1 90 ? -11.370 7.941 0.978 1.00 94.62 90 LYS A CA 1
ATOM 726 C C . LYS A 1 90 ? -11.010 6.909 -0.094 1.00 94.62 90 LYS A C 1
ATOM 728 O O . LYS A 1 90 ? -9.995 7.049 -0.771 1.00 94.62 90 LYS A O 1
ATOM 733 N N . TRP A 1 91 ? -11.877 5.917 -0.310 1.00 92.31 91 TRP A N 1
ATOM 734 C CA . TRP A 1 91 ? -11.646 4.832 -1.284 1.00 92.31 91 TRP A CA 1
ATOM 735 C C . TRP A 1 91 ? -11.273 5.318 -2.691 1.00 92.31 91 TRP A C 1
ATOM 737 O O . TRP A 1 91 ? -10.281 4.875 -3.260 1.00 92.31 91 TRP A O 1
ATOM 747 N N . GLN A 1 92 ? -12.040 6.253 -3.261 1.00 93.69 92 GLN A N 1
ATOM 748 C CA . GLN A 1 92 ? -11.767 6.726 -4.621 1.00 93.69 92 GLN A CA 1
ATOM 749 C C . GLN A 1 92 ? -10.432 7.477 -4.704 1.00 93.69 92 GLN A C 1
ATOM 751 O O . GLN A 1 92 ? -9.650 7.245 -5.617 1.00 93.69 92 GLN A O 1
ATOM 756 N N . SER A 1 93 ? -10.143 8.341 -3.727 1.00 96.50 93 SER A N 1
ATOM 757 C CA . SER A 1 93 ? -8.885 9.094 -3.693 1.00 96.50 93 SER A CA 1
ATOM 758 C C . SER A 1 93 ? -7.670 8.194 -3.473 1.00 96.50 93 SER A C 1
ATOM 760 O O . SER A 1 93 ? -6.609 8.490 -4.010 1.00 96.50 93 SER A O 1
ATOM 762 N N . LEU A 1 94 ? -7.831 7.096 -2.727 1.00 95.56 94 LEU A N 1
ATOM 763 C CA . LEU A 1 94 ? -6.808 6.065 -2.574 1.00 95.56 94 LEU A CA 1
ATOM 764 C C . LEU A 1 94 ? -6.427 5.467 -3.930 1.00 95.56 94 LEU A C 1
ATOM 766 O O . LEU A 1 94 ? -5.252 5.451 -4.280 1.00 95.56 94 LEU A O 1
ATOM 770 N N . TRP A 1 95 ? -7.404 5.036 -4.727 1.00 92.94 95 TRP A N 1
ATOM 771 C CA . TRP A 1 95 ? -7.116 4.452 -6.041 1.00 92.94 95 TRP A CA 1
ATOM 772 C C . TRP A 1 95 ? -6.615 5.472 -7.056 1.00 92.94 95 TRP A C 1
ATOM 774 O O . TRP A 1 95 ? -5.696 5.168 -7.811 1.00 92.94 95 TRP A O 1
ATOM 784 N N . ASP A 1 96 ? -7.128 6.703 -7.018 1.00 92.75 96 ASP A N 1
ATOM 785 C CA . ASP A 1 96 ? -6.591 7.793 -7.832 1.00 92.75 96 ASP A CA 1
ATOM 786 C C . ASP A 1 96 ? -5.115 8.081 -7.500 1.00 92.75 96 ASP A C 1
ATOM 788 O O . ASP A 1 96 ? -4.350 8.468 -8.384 1.00 92.75 96 ASP A O 1
ATOM 792 N N . PHE A 1 97 ? -4.713 7.926 -6.233 1.00 94.56 97 PHE A N 1
ATOM 793 C CA . PHE A 1 97 ? -3.325 8.058 -5.793 1.00 94.56 97 PHE A CA 1
ATOM 794 C C . PHE A 1 97 ? -2.472 6.878 -6.271 1.00 94.56 97 PHE A C 1
ATOM 796 O O . PHE A 1 97 ? -1.419 7.094 -6.874 1.00 94.56 97 PHE A O 1
ATOM 803 N N . VAL A 1 98 ? -2.946 5.644 -6.063 1.00 91.06 98 VAL A N 1
ATOM 804 C CA . VAL A 1 98 ? -2.265 4.419 -6.511 1.00 91.06 98 VAL A CA 1
ATOM 805 C C . VAL A 1 98 ? -1.982 4.483 -8.011 1.00 91.06 98 VAL A C 1
ATOM 807 O O . VAL A 1 98 ? -0.838 4.308 -8.428 1.00 91.06 98 VAL A O 1
ATOM 810 N N . ASP A 1 99 ? -2.982 4.843 -8.813 1.00 85.88 99 ASP A N 1
ATOM 811 C CA . ASP A 1 99 ? -2.856 4.924 -10.270 1.00 85.88 99 ASP A CA 1
ATOM 812 C C . ASP A 1 99 ? -1.824 5.970 -10.728 1.00 85.88 99 ASP A C 1
ATOM 814 O O . ASP A 1 99 ? -1.181 5.796 -11.763 1.00 85.88 99 ASP A O 1
ATOM 818 N N . ARG A 1 100 ? -1.633 7.056 -9.966 1.00 88.69 100 ARG A N 1
ATOM 819 C CA . ARG A 1 100 ? -0.678 8.126 -10.306 1.00 88.69 100 ARG A CA 1
ATOM 820 C C . ARG A 1 100 ? 0.745 7.845 -9.844 1.00 88.69 100 ARG A C 1
ATOM 822 O O . ARG A 1 100 ? 1.684 8.279 -10.509 1.00 88.69 100 ARG A O 1
ATOM 829 N N . HIS A 1 101 ? 0.908 7.189 -8.698 1.00 89.81 101 HIS A N 1
ATOM 830 C CA . HIS A 1 101 ? 2.186 7.171 -7.983 1.00 89.81 101 HIS A CA 1
ATOM 831 C C . HIS A 1 101 ? 2.798 5.777 -7.847 1.00 89.81 101 HIS A C 1
ATOM 833 O O . HIS A 1 101 ? 4.020 5.658 -7.774 1.00 89.81 101 HIS A O 1
ATOM 839 N N . MET A 1 102 ? 1.993 4.714 -7.891 1.00 85.94 102 MET A N 1
ATOM 840 C CA . MET A 1 102 ? 2.468 3.349 -7.638 1.00 85.94 102 MET A CA 1
ATOM 841 C C . MET A 1 102 ? 2.869 2.592 -8.912 1.00 85.94 102 MET A C 1
ATOM 843 O O . MET A 1 102 ? 3.216 1.419 -8.858 1.00 85.94 102 MET A O 1
ATOM 847 N N . SER A 1 103 ? 2.887 3.232 -10.085 1.00 79.31 103 SER A N 1
ATOM 848 C CA . SER A 1 103 ? 3.393 2.574 -11.299 1.00 79.31 103 SER A CA 1
ATOM 849 C C . SER A 1 103 ? 4.866 2.168 -11.123 1.00 79.31 103 SER A C 1
ATOM 851 O O . SER A 1 103 ? 5.720 3.012 -10.837 1.00 79.31 103 SER A O 1
ATOM 853 N N . GLY A 1 104 ? 5.151 0.865 -11.240 1.00 74.38 10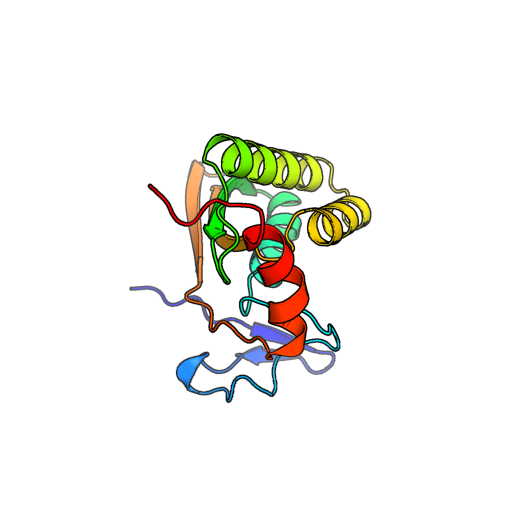4 GLY A N 1
ATOM 854 C CA . GLY A 1 104 ? 6.475 0.277 -10.999 1.00 74.38 104 GLY A CA 1
ATOM 855 C C . GLY A 1 104 ? 6.906 0.200 -9.525 1.00 74.38 104 GLY A C 1
ATOM 856 O O . GLY A 1 104 ? 8.017 -0.248 -9.247 1.00 74.38 104 GLY A O 1
ATOM 857 N N . ARG A 1 105 ? 6.042 0.599 -8.583 1.00 84.75 105 ARG A N 1
ATOM 858 C CA . ARG A 1 105 ? 6.280 0.561 -7.133 1.00 84.75 105 ARG A CA 1
ATOM 859 C C . ARG A 1 105 ? 5.216 -0.317 -6.497 1.00 84.75 105 ARG A C 1
ATOM 861 O O . ARG A 1 105 ? 4.030 -0.105 -6.717 1.00 84.75 105 ARG A O 1
ATOM 868 N N . PHE A 1 106 ? 5.613 -1.301 -5.705 1.00 85.69 106 PHE A N 1
ATOM 869 C CA . PHE A 1 106 ? 4.669 -2.323 -5.252 1.00 85.69 106 PHE A CA 1
ATOM 870 C C . PHE A 1 106 ? 4.689 -2.475 -3.747 1.00 85.69 106 PHE A C 1
ATOM 872 O O . PHE A 1 106 ? 5.728 -2.313 -3.123 1.00 85.69 106 PHE A O 1
ATOM 879 N N . VAL A 1 107 ? 3.548 -2.812 -3.161 1.00 89.50 107 VAL A N 1
ATOM 880 C CA . VAL A 1 107 ? 3.452 -3.146 -1.743 1.00 89.50 107 VAL A CA 1
ATOM 881 C C . VAL A 1 107 ? 3.709 -4.641 -1.587 1.00 89.50 107 VAL A C 1
ATOM 883 O O . VAL A 1 107 ? 2.999 -5.464 -2.166 1.00 89.50 107 VAL A O 1
ATOM 886 N N . GLU A 1 108 ? 4.706 -5.007 -0.786 1.00 88.50 108 GLU A N 1
ATOM 887 C CA . GLU A 1 108 ? 4.979 -6.409 -0.425 1.00 88.50 108 GLU A CA 1
ATOM 888 C C . GLU A 1 108 ? 4.532 -6.754 0.991 1.00 88.50 108 GLU A C 1
ATOM 890 O O . GLU A 1 108 ? 4.273 -7.918 1.291 1.00 88.50 108 GLU A O 1
ATOM 895 N N . GLN A 1 109 ? 4.397 -5.755 1.859 1.00 91.19 109 GLN A N 1
ATOM 896 C CA . GLN A 1 109 ? 3.923 -5.959 3.218 1.00 91.19 109 GLN A CA 1
ATOM 897 C C . GLN A 1 109 ? 3.197 -4.722 3.740 1.00 91.19 109 GLN A C 1
ATOM 899 O O . GLN A 1 109 ? 3.534 -3.596 3.387 1.00 91.19 109 GLN A O 1
ATOM 904 N N . VAL A 1 110 ? 2.230 -4.945 4.625 1.00 94.19 110 VAL A N 1
ATOM 905 C CA . VAL A 1 110 ? 1.571 -3.907 5.423 1.00 94.19 110 VAL A CA 1
ATOM 906 C C . VAL A 1 110 ? 1.659 -4.280 6.895 1.00 94.19 110 VAL A C 1
ATOM 908 O O . VAL A 1 110 ? 1.487 -5.448 7.261 1.00 94.19 110 VAL A O 1
ATOM 911 N N . GLN A 1 111 ? 1.947 -3.297 7.741 1.00 93.81 111 GLN A N 1
ATOM 912 C CA . GLN A 1 111 ? 1.989 -3.439 9.193 1.00 93.81 111 GLN A CA 1
ATOM 913 C C . GLN A 1 111 ? 0.778 -2.768 9.836 1.00 93.81 111 GLN A C 1
ATOM 915 O O . GLN A 1 111 ? 0.365 -1.685 9.427 1.00 93.81 111 GLN A O 1
ATOM 920 N N . PHE A 1 112 ? 0.244 -3.395 10.878 1.00 94.25 112 PHE A N 1
ATOM 921 C CA . PHE A 1 112 ? -0.934 -2.946 11.604 1.00 94.25 112 PHE A CA 1
ATOM 922 C C . PHE A 1 112 ? -0.722 -3.012 13.115 1.00 94.25 112 PHE A C 1
ATOM 924 O O . PHE A 1 112 ? 0.026 -3.854 13.619 1.00 94.25 112 PHE A O 1
ATOM 931 N N . LEU A 1 113 ? -1.473 -2.179 13.827 1.00 94.06 113 LEU A N 1
ATOM 932 C CA . LEU A 1 113 ? -1.727 -2.279 15.257 1.00 94.06 113 LEU A CA 1
ATOM 933 C C . LEU A 1 113 ? -3.224 -2.524 15.464 1.00 94.06 113 LEU A C 1
ATOM 935 O O . LEU A 1 113 ? -4.041 -1.702 15.060 1.00 94.06 113 LEU A O 1
ATOM 939 N N . SER A 1 114 ? -3.590 -3.653 16.065 1.00 90.50 114 SER A N 1
ATOM 940 C CA . SER A 1 114 ? -4.982 -3.908 16.473 1.00 90.50 114 SER A CA 1
ATOM 941 C C . SER A 1 114 ? -5.373 -3.064 17.691 1.00 90.50 114 SER A C 1
ATOM 943 O O . SER A 1 114 ? -4.508 -2.651 18.460 1.00 90.50 114 SER A O 1
ATOM 945 N N . GLY A 1 115 ? -6.672 -2.906 17.947 1.00 79.25 115 GLY A N 1
ATOM 946 C CA . GLY A 1 115 ? -7.196 -2.206 19.124 1.00 79.25 115 GLY A CA 1
ATOM 947 C C . GLY A 1 115 ? -6.854 -2.863 20.468 1.00 79.25 115 GLY A C 1
ATOM 948 O O . GLY A 1 115 ? -7.060 -2.257 21.514 1.00 79.25 115 GLY A O 1
ATOM 949 N N . ALA A 1 116 ? -6.318 -4.087 20.450 1.00 85.62 116 ALA A N 1
ATOM 950 C CA . ALA A 1 116 ? -5.765 -4.784 21.611 1.00 85.62 116 ALA A CA 1
ATOM 951 C C . ALA A 1 116 ? -4.226 -4.672 21.698 1.00 85.62 116 ALA A C 1
ATOM 953 O O . ALA A 1 116 ? -3.587 -5.515 22.324 1.00 85.62 116 ALA A O 1
ATOM 954 N N . ASP A 1 117 ? -3.633 -3.686 21.018 1.00 88.12 117 ASP A N 1
ATOM 955 C CA . ASP A 1 117 ? -2.192 -3.408 20.946 1.00 88.12 117 ASP A CA 1
ATOM 956 C C . ASP A 1 117 ? -1.332 -4.558 20.384 1.00 88.12 117 ASP A C 1
ATOM 958 O O . ASP A 1 117 ? -0.111 -4.594 20.546 1.00 88.12 117 ASP A O 1
ATOM 962 N N . ASN A 1 118 ? -1.945 -5.503 19.663 1.00 85.31 118 ASN A N 1
ATOM 963 C CA . ASN A 1 118 ? -1.193 -6.528 18.940 1.00 85.31 118 ASN A CA 1
ATOM 964 C C . ASN A 1 118 ? -0.672 -5.979 17.612 1.00 85.31 118 ASN A C 1
ATOM 966 O O . ASN A 1 118 ? -1.448 -5.450 16.811 1.00 85.31 118 ASN A O 1
ATOM 970 N N . HIS A 1 119 ? 0.618 -6.189 17.360 1.00 90.38 119 HIS A N 1
ATOM 971 C CA . HIS A 1 119 ? 1.234 -5.940 16.063 1.00 90.38 119 HIS A CA 1
ATOM 972 C C . HIS A 1 119 ? 0.940 -7.096 15.105 1.00 90.38 119 HIS A C 1
ATOM 974 O O . HIS A 1 119 ? 1.193 -8.261 15.419 1.00 90.38 119 HIS A O 1
ATOM 980 N N . LEU A 1 120 ? 0.439 -6.760 13.922 1.00 87.88 120 LEU A N 1
ATOM 981 C CA . LEU A 1 120 ? 0.167 -7.700 12.841 1.00 87.88 120 LEU A CA 1
ATOM 982 C C . LEU A 1 120 ? 0.909 -7.242 11.586 1.00 87.88 120 LEU A C 1
ATOM 984 O O . LEU A 1 120 ? 0.908 -6.060 11.258 1.00 87.88 120 LEU A O 1
ATOM 988 N N . SER A 1 121 ? 1.505 -8.177 10.854 1.00 88.00 121 SER A N 1
ATOM 989 C CA . SER A 1 121 ? 1.996 -7.929 9.502 1.00 88.00 121 SER A CA 1
ATOM 990 C C . SER A 1 121 ? 1.314 -8.870 8.520 1.00 88.00 121 SER A C 1
ATOM 992 O O . SER A 1 121 ? 1.162 -10.064 8.779 1.00 88.00 121 SER A O 1
ATOM 994 N N . ILE A 1 122 ? 0.899 -8.318 7.384 1.00 85.62 122 ILE A N 1
ATOM 995 C CA . ILE A 1 122 ? 0.416 -9.091 6.243 1.00 85.62 122 ILE A CA 1
ATOM 996 C C . ILE A 1 122 ? 1.429 -8.867 5.133 1.00 85.62 122 ILE A C 1
ATOM 998 O O . ILE A 1 122 ? 1.624 -7.736 4.697 1.00 85.62 122 ILE A O 1
ATOM 1002 N N . ALA A 1 123 ? 2.106 -9.934 4.730 1.00 83.25 123 ALA A N 1
ATOM 1003 C CA . ALA A 1 123 ? 3.142 -9.902 3.712 1.00 83.25 123 ALA A CA 1
ATOM 1004 C C . ALA A 1 123 ? 2.812 -10.885 2.594 1.00 83.25 123 ALA A C 1
ATOM 1006 O O . ALA A 1 123 ? 2.168 -11.911 2.823 1.00 83.25 123 ALA A O 1
ATOM 1007 N N . GLN A 1 124 ? 3.308 -10.590 1.401 1.00 72.44 124 GLN A N 1
ATOM 1008 C CA . GLN A 1 124 ? 3.232 -11.472 0.250 1.00 72.44 124 GLN A CA 1
ATOM 1009 C C . GLN A 1 124 ? 4.593 -11.595 -0.425 1.00 72.44 124 GLN A C 1
ATOM 1011 O O . GLN A 1 124 ? 5.373 -10.647 -0.477 1.00 72.44 124 GLN A O 1
ATOM 1016 N N . GLN A 1 125 ? 4.846 -12.766 -1.000 1.00 60.47 125 GLN A N 1
ATOM 1017 C CA . GLN A 1 125 ? 5.902 -12.953 -1.987 1.00 60.47 125 GLN A CA 1
ATOM 1018 C C . GLN A 1 125 ? 5.214 -13.046 -3.348 1.00 60.47 125 GLN A C 1
ATOM 1020 O O . GLN A 1 125 ? 4.672 -14.088 -3.709 1.00 60.47 125 GLN A O 1
ATOM 1025 N N . GLY A 1 126 ? 5.118 -11.917 -4.049 1.00 57.47 126 GLY A N 1
ATOM 1026 C CA . GLY A 1 126 ? 4.362 -11.838 -5.296 1.00 57.47 126 GLY A CA 1
ATOM 1027 C C . GLY A 1 126 ? 5.174 -12.296 -6.509 1.00 57.47 126 GLY A C 1
ATOM 1028 O O . GLY A 1 126 ? 6.384 -12.084 -6.592 1.00 57.47 126 GLY A O 1
ATOM 1029 N N . VAL A 1 127 ? 4.486 -12.885 -7.490 1.00 55.91 127 VAL A N 1
ATOM 1030 C CA . VAL A 1 127 ? 5.028 -13.066 -8.841 1.00 55.91 127 VAL A CA 1
ATOM 1031 C C . VAL A 1 127 ? 4.833 -11.769 -9.611 1.00 55.91 127 VAL A C 1
ATOM 1033 O O . VAL A 1 127 ? 3.755 -11.173 -9.630 1.00 55.91 127 VAL A O 1
ATOM 1036 N N . VAL A 1 128 ? 5.912 -11.341 -10.242 1.00 55.44 128 VAL A N 1
ATOM 1037 C CA . VAL A 1 128 ? 5.994 -10.124 -11.027 1.00 55.44 128 VAL A CA 1
ATOM 1038 C C . VAL A 1 128 ? 5.694 -10.474 -12.488 1.00 55.44 128 VAL A C 1
ATOM 1040 O O . VAL A 1 128 ? 6.401 -11.295 -13.072 1.00 55.44 128 VAL A O 1
ATOM 1043 N N . ASN A 1 129 ? 4.655 -9.882 -13.083 1.00 54.31 129 ASN A N 1
ATOM 1044 C CA . ASN A 1 129 ? 4.308 -10.097 -14.491 1.00 54.31 129 ASN A CA 1
ATOM 1045 C C . ASN A 1 129 ? 4.334 -8.764 -15.246 1.00 54.31 129 ASN A C 1
ATOM 1047 O O . ASN A 1 129 ? 3.704 -7.788 -14.838 1.00 54.31 129 ASN A O 1
ATOM 1051 N N . ALA A 1 130 ? 5.093 -8.734 -16.335 1.00 57.34 130 ALA A N 1
ATOM 1052 C CA . ALA A 1 130 ? 5.120 -7.642 -17.291 1.00 57.34 130 ALA A CA 1
ATOM 1053 C C . ALA A 1 130 ? 5.498 -8.192 -18.663 1.00 57.34 130 ALA A C 1
ATOM 1055 O O . ALA A 1 130 ? 6.382 -9.048 -18.770 1.00 57.34 130 ALA A O 1
ATOM 1056 N N . ASN A 1 131 ? 4.863 -7.680 -19.711 1.00 58.53 131 ASN A N 1
ATOM 1057 C CA . ASN A 1 131 ? 5.313 -7.906 -21.079 1.00 58.53 131 ASN A CA 1
ATOM 1058 C C . ASN A 1 131 ? 6.359 -6.835 -21.489 1.00 58.53 131 ASN A C 1
ATOM 1060 O O . ASN A 1 131 ? 6.591 -5.856 -20.776 1.00 58.53 131 ASN A O 1
ATOM 1064 N N . GLU A 1 132 ? 7.038 -7.020 -22.628 1.00 56.28 132 GLU A N 1
ATOM 1065 C CA . GLU A 1 132 ? 8.066 -6.067 -23.086 1.00 56.28 132 GLU A CA 1
ATOM 1066 C C . GLU A 1 132 ? 7.523 -4.657 -23.376 1.00 56.28 132 GLU A C 1
ATOM 1068 O O . GLU A 1 132 ? 8.264 -3.684 -23.219 1.00 56.28 132 GLU A O 1
ATOM 1073 N N . GLU A 1 133 ? 6.251 -4.529 -23.764 1.00 61.75 133 GLU A N 1
ATOM 1074 C CA . GLU A 1 133 ? 5.597 -3.239 -24.010 1.00 61.75 133 GLU A CA 1
ATOM 1075 C C . GLU A 1 133 ? 5.341 -2.486 -22.692 1.00 61.75 133 GLU A C 1
ATOM 1077 O O . GLU A 1 133 ? 5.637 -1.292 -22.611 1.00 61.75 133 GLU A O 1
ATOM 1082 N N . ASP A 1 134 ? 4.907 -3.191 -21.641 1.00 57.47 134 ASP A N 1
ATOM 1083 C CA . ASP A 1 134 ? 4.666 -2.644 -20.298 1.00 57.47 134 ASP A CA 1
ATOM 1084 C C . ASP A 1 134 ? 5.970 -2.114 -19.671 1.00 57.47 134 ASP A C 1
ATOM 1086 O O . ASP A 1 134 ? 5.994 -1.099 -18.977 1.00 57.47 134 ASP A O 1
ATOM 1090 N N . LEU A 1 135 ? 7.094 -2.788 -19.942 1.00 56.38 135 LEU A N 1
ATOM 1091 C CA . LEU A 1 135 ? 8.418 -2.377 -19.464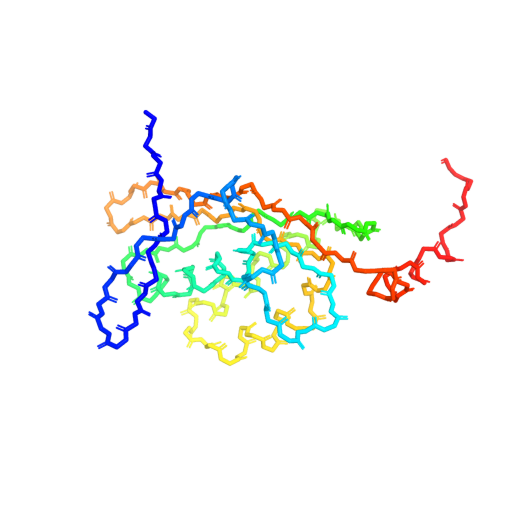 1.00 56.38 135 LEU A CA 1
ATOM 1092 C C . LEU A 1 135 ? 9.014 -1.217 -20.267 1.00 56.38 135 LEU A C 1
ATOM 1094 O O . LEU A 1 135 ? 9.913 -0.531 -19.774 1.00 56.38 135 LEU A O 1
ATOM 1098 N N . ALA A 1 136 ? 8.566 -0.991 -21.503 1.00 60.38 136 ALA A N 1
ATOM 1099 C CA . ALA A 1 136 ? 9.156 0.011 -22.387 1.00 60.38 136 ALA A CA 1
ATOM 1100 C C . ALA A 1 136 ? 8.914 1.449 -21.895 1.00 60.38 136 ALA A C 1
ATOM 1102 O O . ALA A 1 136 ? 9.788 2.307 -22.050 1.00 60.38 136 ALA A O 1
ATOM 1103 N N . SER A 1 137 ? 7.758 1.719 -21.281 1.00 58.41 137 SER A N 1
ATOM 1104 C CA . SER A 1 137 ? 7.427 3.019 -20.680 1.00 58.41 137 SER A CA 1
ATOM 1105 C C . SER A 1 137 ? 8.274 3.299 -19.432 1.00 58.41 137 SER A C 1
ATOM 1107 O O . SER A 1 137 ? 8.810 4.399 -19.296 1.00 58.41 137 SER A O 1
ATOM 1109 N N . LEU A 1 138 ? 8.486 2.283 -18.590 1.00 55.81 138 LEU A N 1
ATOM 1110 C CA . LEU A 1 138 ? 9.315 2.356 -17.382 1.00 55.81 138 LEU A CA 1
ATOM 1111 C C . LEU A 1 138 ? 10.810 2.517 -17.718 1.00 55.81 138 LEU A C 1
ATOM 1113 O O . LEU A 1 138 ? 11.517 3.299 -17.084 1.00 55.81 138 LEU A O 1
ATOM 1117 N N . ARG A 1 139 ? 11.294 1.857 -18.781 1.00 54.41 139 ARG A N 1
ATOM 1118 C CA . ARG A 1 139 ? 12.690 1.958 -19.252 1.00 54.41 139 ARG A CA 1
ATOM 1119 C C . ARG A 1 139 ? 13.070 3.342 -19.783 1.00 54.41 139 ARG A C 1
ATOM 1121 O O . ARG A 1 139 ? 14.230 3.730 -19.658 1.00 54.41 139 ARG A O 1
ATOM 1128 N N . LYS A 1 140 ? 12.133 4.111 -20.351 1.00 51.50 140 LYS A N 1
ATOM 1129 C CA . LYS A 1 140 ? 12.413 5.473 -20.857 1.00 51.50 140 LYS A CA 1
ATOM 1130 C C . LYS A 1 140 ? 12.852 6.451 -19.759 1.00 51.50 140 LYS A C 1
ATOM 1132 O O . LYS A 1 140 ? 13.536 7.423 -20.065 1.00 51.50 140 LYS A O 1
ATOM 1137 N N . GLY A 1 141 ? 12.527 6.181 -18.492 1.00 46.59 141 GLY A N 1
ATOM 1138 C CA . GLY A 1 141 ? 13.033 6.953 -17.351 1.00 46.59 141 GLY A CA 1
ATOM 1139 C C . GLY A 1 141 ? 14.534 6.764 -17.081 1.00 46.59 141 GLY A C 1
ATOM 1140 O O . GLY A 1 141 ? 15.149 7.618 -16.452 1.00 46.59 141 GLY A O 1
ATOM 1141 N N . LEU A 1 142 ? 15.146 5.687 -17.591 1.00 42.75 142 LEU A N 1
ATOM 1142 C CA . LEU A 1 142 ? 16.559 5.345 -17.362 1.00 42.75 142 LEU A CA 1
ATOM 1143 C C . LEU A 1 142 ? 17.500 5.868 -18.449 1.00 42.75 142 LEU A C 1
ATOM 1145 O O . LEU A 1 142 ? 18.694 5.988 -18.206 1.00 42.75 142 LEU A O 1
ATOM 1149 N N . THR A 1 143 ? 16.994 6.233 -19.631 1.00 45.97 143 THR A N 1
ATOM 1150 C CA . THR A 1 143 ? 17.829 6.763 -20.728 1.00 45.97 143 THR A CA 1
ATOM 1151 C C . THR A 1 143 ? 18.397 8.166 -20.468 1.00 45.97 143 THR A C 1
ATOM 1153 O O . THR A 1 143 ? 19.136 8.680 -21.301 1.00 45.97 143 THR A O 1
ATOM 1156 N N . GLY A 1 144 ? 18.065 8.784 -19.328 1.00 42.12 144 GLY A N 1
ATOM 1157 C CA . GLY A 1 144 ? 18.679 10.022 -18.834 1.00 42.12 144 GLY A CA 1
ATOM 1158 C C . GLY A 1 144 ? 19.642 9.828 -17.657 1.00 42.12 144 GLY A C 1
ATOM 1159 O O . GLY A 1 144 ? 20.197 10.815 -17.181 1.00 42.12 144 GLY A O 1
ATOM 1160 N N . VAL A 1 145 ? 19.835 8.596 -17.171 1.00 44.19 145 VAL A N 1
ATOM 1161 C CA . VAL A 1 145 ? 20.808 8.299 -16.115 1.00 44.19 145 VAL A CA 1
ATOM 1162 C C . VAL A 1 145 ? 22.083 7.817 -16.791 1.00 44.19 145 VAL A C 1
ATOM 1164 O O . VAL A 1 145 ? 22.121 6.743 -17.387 1.00 44.19 145 VAL A O 1
ATOM 1167 N N . ASP A 1 146 ? 23.099 8.670 -16.740 1.00 39.56 146 ASP A N 1
ATOM 1168 C CA . ASP A 1 146 ? 24.447 8.411 -17.234 1.00 39.56 146 ASP A CA 1
ATOM 1169 C C . ASP A 1 146 ? 24.931 7.030 -16.737 1.00 39.56 146 ASP A C 1
ATOM 1171 O O . ASP A 1 146 ? 24.927 6.792 -15.526 1.00 39.56 146 ASP A O 1
ATOM 1175 N N . PRO A 1 147 ? 25.339 6.090 -17.611 1.00 40.47 147 PRO A N 1
ATOM 1176 C CA . PRO A 1 147 ? 25.817 4.768 -17.197 1.00 40.47 147 PRO A CA 1
ATOM 1177 C C . PRO A 1 147 ? 27.224 4.801 -16.562 1.00 40.47 147 PRO A C 1
ATOM 1179 O O . PRO A 1 147 ? 27.891 3.771 -16.490 1.00 40.47 147 PRO A O 1
ATOM 1182 N N . GLY A 1 148 ? 27.694 5.974 -16.129 1.00 42.84 148 GLY A N 1
ATOM 1183 C CA . GLY A 1 148 ? 29.025 6.210 -15.580 1.00 42.84 148 GLY A CA 1
ATOM 1184 C C . GLY A 1 148 ? 29.022 6.615 -14.107 1.00 42.84 148 GLY A C 1
ATOM 1185 O O . GLY A 1 148 ? 29.432 7.730 -13.794 1.00 42.84 148 GLY A O 1
ATOM 1186 N N . LEU A 1 149 ? 28.614 5.705 -13.217 1.00 34.81 149 LEU A N 1
ATOM 1187 C CA . LEU A 1 149 ? 29.030 5.664 -11.806 1.00 34.81 149 LEU A CA 1
ATOM 1188 C C . LEU A 1 149 ? 29.277 4.215 -11.380 1.00 34.81 149 LEU A C 1
ATOM 1190 O O . LEU A 1 149 ? 28.379 3.375 -11.619 1.00 34.81 149 LEU A O 1
#

Sequence (149 aa):
MTVLQLVRGDEKGLEPLPNPDQLQPVQIFRQRKDAFLAGSDDLISIAFHLGQTDFRVLDFHIVDRFFVRVAEEEREWLSGELIQLIEAGKWQSLWDFVDRHMSGRFVEQVQFLSGADNHLSIAQQGVVNANEEDLASLRKGLTGVDPGL

Organism: Mycobacterium shimoidei (NCBI:txid29313)

Secondary structure (DSSP, 8-state):
------EEEETTEEEEPPPGGGS-TTSS--S--S-EETTHHHHHHHHHHHHTTTEEEEEEEEEE-TT----HHHHHHHHHHHHHHHHTT-HHHHHHHHHHH-TTEEEEEEEEEETTS-EEEEE--PPEE--HHHHHHHHTTTTTS-S--